Protein AF-A0A7R9ZLS8-F1 (afdb_monomer_lite)

InterPro domains:
  IPR036259 MFS transporter superfamily [SSF103473] (5-84)

Sequence (140 aa):
AVRNIWGVCVGLCLGWFYCTENLYFSMCLPKGQEAELSGFFVYATQILGWLPPLLFTVLVESGIDQTWGVVITSFGFLAAICLLRCSNPWDEVVAEANHEVVKDEGISVSQHSSDDNDKQKTVSAAMEPSDSAVEAEESA

pLDDT: mean 70.61, std 16.3, range [37.41, 89.44]

Foldseek 3Di:
DVVVVVVVVVVVVVVVCVVVVVVLLVQLAAPPCNPVSVVVVVVVVVVLVVPLVVQLVVCVVVVHDNVVSVVVSVVSVVVVVVVVVVDDPPVVSNVVSVPVVPPDPDDDDPPPDDDDDDPPPPPPPPDDDDDDDDDDDDDD

Radius of gyration: 32.43 Å; chains: 1; bounding box: 74×92×53 Å

Secondary structure (DSSP, 8-state):
-HHHHHHHHHHHHHHHHHHHHHHHHHHH--TT-HHHHHHHHHHHHHHHHHHHHHHHHHHHHTT--HHHHHHHHHHHHHHHHHHHHTSPPHHHHHHHHHHGGGS-TT------------SSSSSS--PPPP----------

Organism: NCBI:txid1486917

Structure (mmCIF, N/CA/C/O backbone):
data_AF-A0A7R9ZLS8-F1
#
_entry.id   AF-A0A7R9ZLS8-F1
#
loop_
_atom_site.group_PDB
_atom_site.id
_atom_site.type_symbol
_atom_site.label_atom_id
_atom_site.label_alt_id
_atom_site.label_comp_id
_atom_site.label_asym_id
_atom_site.label_entity_id
_atom_site.label_seq_id
_atom_site.pdbx_PDB_ins_code
_atom_site.Cartn_x
_atom_site.Cartn_y
_atom_site.Cartn_z
_atom_site.occupancy
_atom_site.B_iso_or_equiv
_atom_site.auth_seq_id
_atom_site.auth_comp_id
_atom_site.auth_asym_id
_atom_site.auth_atom_id
_atom_site.pdbx_PDB_model_num
ATOM 1 N N . ALA A 1 1 ? -12.435 -13.443 21.334 1.00 63.06 1 ALA A N 1
ATOM 2 C CA . ALA A 1 1 ? -12.241 -14.193 20.074 1.00 63.06 1 ALA A CA 1
ATOM 3 C C . ALA A 1 1 ? -12.118 -13.258 18.868 1.00 63.06 1 ALA A C 1
ATOM 5 O O . ALA A 1 1 ? -11.055 -13.227 18.265 1.00 63.06 1 ALA A O 1
ATOM 6 N N . VAL A 1 2 ? -13.137 -12.435 18.579 1.00 67.69 2 VAL A N 1
ATOM 7 C CA . VAL A 1 2 ? -13.196 -11.543 17.395 1.00 67.69 2 VAL A CA 1
ATOM 8 C C . VAL A 1 2 ? -11.961 -10.639 17.231 1.00 67.69 2 VAL A C 1
ATOM 10 O O . VAL A 1 2 ? -11.414 -10.552 16.139 1.00 67.69 2 VAL A O 1
ATOM 13 N N . ARG A 1 3 ? -11.443 -10.049 18.319 1.00 69.06 3 ARG A N 1
ATOM 14 C CA . ARG A 1 3 ? -10.258 -9.165 18.274 1.00 69.06 3 ARG A CA 1
ATOM 15 C C . ARG A 1 3 ? -8.959 -9.870 17.854 1.00 69.06 3 ARG A C 1
ATOM 17 O O . ARG A 1 3 ? -8.130 -9.268 17.186 1.00 69.06 3 ARG A O 1
ATOM 24 N N . ASN A 1 4 ? -8.782 -11.138 18.230 1.00 76.94 4 ASN A N 1
ATOM 25 C CA . ASN A 1 4 ? -7.573 -11.899 17.888 1.00 76.94 4 ASN A CA 1
ATOM 26 C C . ASN A 1 4 ? -7.636 -12.404 16.443 1.00 76.94 4 ASN A C 1
ATOM 28 O O . ASN A 1 4 ? -6.637 -12.372 15.739 1.00 76.94 4 ASN A O 1
ATOM 32 N N . ILE A 1 5 ? -8.826 -12.807 15.993 1.00 86.00 5 ILE A N 1
ATOM 33 C CA . ILE A 1 5 ? -9.076 -13.206 14.602 1.00 86.00 5 ILE A CA 1
ATOM 34 C C . ILE A 1 5 ? -8.823 -12.025 13.664 1.00 86.00 5 ILE A C 1
ATOM 36 O O . ILE A 1 5 ? -8.144 -12.185 12.657 1.00 86.00 5 ILE A O 1
ATOM 40 N N . TRP A 1 6 ? -9.274 -10.828 14.047 1.00 79.19 6 TRP A N 1
ATOM 41 C CA . TRP A 1 6 ? -8.990 -9.598 13.312 1.00 79.19 6 TRP A CA 1
ATOM 42 C C . TRP A 1 6 ? -7.486 -9.354 13.138 1.00 79.19 6 TRP A C 1
ATOM 44 O O . TRP A 1 6 ? -7.023 -9.160 12.018 1.00 79.19 6 TRP A O 1
ATOM 54 N N . GLY A 1 7 ? -6.709 -9.425 14.224 1.00 80.62 7 GLY A N 1
ATOM 55 C CA . GLY A 1 7 ? -5.257 -9.236 14.163 1.00 80.62 7 GLY A CA 1
ATOM 56 C C . GLY A 1 7 ? -4.548 -10.269 13.282 1.00 80.62 7 GLY A C 1
ATOM 57 O O . GLY A 1 7 ? -3.667 -9.907 12.508 1.00 80.62 7 GLY A O 1
ATOM 58 N N . VAL A 1 8 ? -4.964 -11.539 13.346 1.00 86.06 8 VAL A N 1
ATOM 59 C CA . VAL A 1 8 ? -4.409 -12.609 12.498 1.00 86.06 8 VAL A CA 1
ATOM 60 C C . VAL A 1 8 ? -4.756 -12.391 11.024 1.00 86.06 8 VAL A C 1
ATOM 62 O O . VAL A 1 8 ? -3.876 -12.512 10.176 1.00 86.06 8 VAL A O 1
ATOM 65 N N . CYS A 1 9 ? -6.002 -12.022 10.711 1.00 84.12 9 CYS A N 1
ATOM 66 C CA . CYS A 1 9 ? -6.410 -11.697 9.344 1.00 84.12 9 CYS A CA 1
ATOM 67 C C . CYS A 1 9 ? -5.618 -10.510 8.790 1.00 84.12 9 CYS A C 1
ATOM 69 O O . CYS A 1 9 ? -5.092 -10.599 7.687 1.00 84.12 9 CYS A O 1
ATOM 71 N N . VAL A 1 10 ? -5.476 -9.429 9.561 1.00 81.25 10 VAL A N 1
ATOM 72 C CA . VAL A 1 10 ? -4.699 -8.255 9.140 1.00 81.25 10 VAL A CA 1
ATOM 73 C C . VAL A 1 10 ? -3.228 -8.616 8.928 1.00 81.25 10 VAL A C 1
ATOM 75 O O . VAL A 1 10 ? -2.656 -8.229 7.913 1.00 81.25 10 VAL A O 1
ATOM 78 N N . GLY A 1 11 ? -2.627 -9.405 9.823 1.00 82.56 11 GLY A N 1
ATOM 79 C CA . GLY A 1 11 ? -1.239 -9.854 9.684 1.00 82.56 11 GLY A CA 1
ATOM 80 C C . GLY A 1 11 ? -1.001 -10.718 8.441 1.00 82.56 11 GLY A C 1
ATOM 81 O O . GLY A 1 11 ? -0.040 -10.485 7.710 1.00 82.56 11 GLY A O 1
ATOM 82 N N . LEU A 1 12 ? -1.894 -11.673 8.159 1.00 87.00 12 LEU A N 1
ATOM 83 C CA . LEU A 1 12 ? -1.816 -12.507 6.953 1.00 87.00 12 LEU A CA 1
ATOM 84 C C . LEU A 1 12 ? -2.022 -11.692 5.673 1.00 87.00 12 LEU A C 1
ATOM 86 O O . LEU A 1 12 ? -1.265 -11.862 4.719 1.00 87.00 12 LEU A O 1
ATOM 90 N N . CYS A 1 13 ? -3.006 -10.788 5.662 1.00 80.38 13 CYS A N 1
ATOM 91 C CA . CYS A 1 13 ? -3.254 -9.910 4.522 1.00 80.38 13 CYS A CA 1
ATOM 92 C C . CYS A 1 13 ? -2.051 -9.003 4.241 1.00 80.38 13 CYS A C 1
ATOM 94 O O . CYS A 1 13 ? -1.643 -8.896 3.090 1.00 80.38 13 CYS A O 1
ATOM 96 N N . LEU A 1 14 ? -1.451 -8.399 5.273 1.00 80.75 14 LEU A N 1
ATOM 97 C CA . LEU A 1 14 ? -0.271 -7.542 5.123 1.00 80.75 14 LEU A CA 1
ATOM 98 C C . LEU A 1 14 ? 0.952 -8.320 4.630 1.00 80.75 14 LEU A C 1
ATOM 100 O O . LEU A 1 14 ? 1.645 -7.849 3.732 1.00 80.75 14 LEU A O 1
ATOM 104 N N . GLY A 1 15 ? 1.200 -9.515 5.172 1.00 84.62 15 GLY A N 1
ATOM 105 C CA . GLY A 1 15 ? 2.319 -10.353 4.736 1.00 84.62 15 GLY A CA 1
ATOM 106 C C . GLY A 1 15 ? 2.197 -10.772 3.270 1.00 84.62 15 GLY A C 1
ATOM 107 O O . GLY A 1 15 ? 3.146 -10.627 2.501 1.00 84.62 15 GLY A O 1
ATOM 108 N N . TRP A 1 16 ? 1.012 -11.238 2.861 1.00 83.69 16 TRP A N 1
ATOM 109 C CA . TRP A 1 16 ? 0.758 -11.621 1.470 1.00 83.69 16 TRP A CA 1
ATOM 110 C C . TRP A 1 16 ? 0.852 -10.429 0.515 1.00 83.69 16 TRP A C 1
ATOM 112 O O . TRP A 1 16 ? 1.455 -10.532 -0.556 1.00 83.69 16 TRP A O 1
ATOM 122 N N . PHE A 1 17 ? 0.268 -9.297 0.911 1.00 82.56 17 PHE A N 1
ATOM 123 C CA . PHE A 1 17 ? 0.276 -8.074 0.119 1.00 82.56 17 PHE A CA 1
ATOM 124 C C . PHE A 1 17 ? 1.709 -7.606 -0.149 1.00 82.56 17 PHE A C 1
ATOM 126 O O . PHE A 1 17 ? 2.071 -7.429 -1.307 1.00 82.56 17 PHE A O 1
ATOM 133 N N . TYR A 1 18 ? 2.551 -7.535 0.886 1.00 81.25 18 TYR A N 1
ATOM 134 C CA . TYR A 1 18 ? 3.924 -7.043 0.760 1.00 81.25 18 TYR A CA 1
ATOM 135 C C . TYR A 1 18 ? 4.801 -7.921 -0.149 1.00 81.25 18 TYR A C 1
ATOM 137 O O . TYR A 1 18 ? 5.593 -7.417 -0.945 1.00 81.25 18 TYR A O 1
ATOM 145 N N . CYS A 1 19 ? 4.657 -9.249 -0.081 1.00 86.31 19 CYS A N 1
ATOM 146 C CA . CYS A 1 19 ? 5.367 -10.146 -0.999 1.00 86.31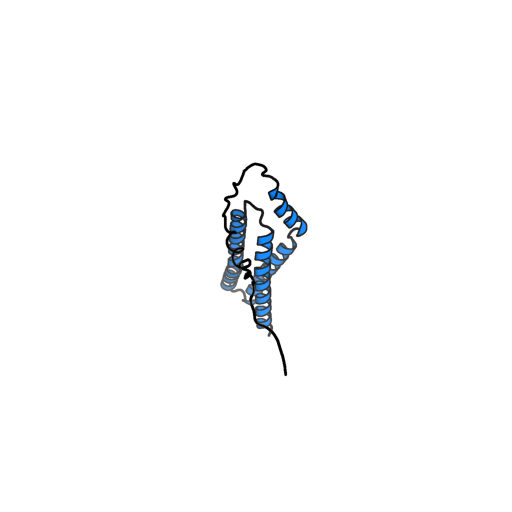 19 CYS A CA 1
ATOM 147 C C . CYS A 1 19 ? 4.862 -10.016 -2.443 1.00 86.31 19 CYS A C 1
ATOM 149 O O . CYS A 1 19 ? 5.667 -9.987 -3.373 1.00 86.31 19 CYS A O 1
ATOM 151 N N . THR A 1 20 ? 3.542 -9.929 -2.630 1.00 84.88 20 THR A N 1
ATOM 152 C CA . THR A 1 20 ? 2.925 -9.818 -3.962 1.00 84.88 20 THR A CA 1
ATOM 153 C C . THR A 1 20 ? 3.295 -8.502 -4.637 1.00 84.88 20 THR A C 1
ATOM 155 O O . THR A 1 20 ? 3.585 -8.481 -5.826 1.00 84.88 20 THR A O 1
ATOM 158 N N . GLU A 1 21 ? 3.325 -7.416 -3.875 1.00 83.56 21 GLU A N 1
ATOM 159 C CA . GLU A 1 21 ? 3.656 -6.073 -4.337 1.00 83.56 21 GLU A CA 1
ATOM 160 C C . GLU A 1 21 ? 5.098 -5.980 -4.856 1.00 83.56 21 GLU A C 1
ATOM 162 O O . GLU A 1 21 ? 5.321 -5.534 -5.980 1.00 83.56 21 GLU A O 1
ATOM 167 N N . ASN A 1 22 ? 6.071 -6.496 -4.100 1.00 85.44 22 ASN A N 1
ATOM 168 C CA . ASN A 1 22 ? 7.468 -6.541 -4.546 1.00 85.44 22 ASN A CA 1
ATOM 169 C C . ASN A 1 22 ? 7.656 -7.431 -5.787 1.00 85.44 22 ASN A C 1
ATOM 171 O O . ASN A 1 22 ? 8.439 -7.101 -6.681 1.00 85.44 22 ASN A O 1
ATOM 175 N N . LEU A 1 23 ? 6.924 -8.548 -5.866 1.00 85.19 23 LEU A N 1
ATOM 176 C CA . LEU A 1 23 ? 6.957 -9.431 -7.031 1.00 85.19 23 LEU A CA 1
ATOM 177 C C . LEU A 1 23 ? 6.359 -8.747 -8.266 1.00 85.19 23 LEU A C 1
ATOM 179 O O . LEU A 1 23 ? 6.952 -8.796 -9.341 1.00 85.19 23 LEU A O 1
ATOM 183 N N . TYR A 1 24 ? 5.212 -8.088 -8.103 1.00 82.44 24 TYR A N 1
ATOM 184 C CA . TYR A 1 24 ? 4.545 -7.342 -9.164 1.00 82.44 24 TYR A CA 1
ATOM 185 C C . TYR A 1 24 ? 5.445 -6.225 -9.693 1.00 82.44 24 TYR A C 1
ATOM 187 O O . TYR A 1 24 ? 5.664 -6.122 -10.899 1.00 82.44 24 TYR A O 1
ATOM 195 N N . PHE A 1 25 ? 6.039 -5.449 -8.787 1.00 82.81 25 PHE A N 1
ATOM 196 C CA . PHE A 1 25 ? 6.955 -4.371 -9.133 1.00 82.81 25 PHE A CA 1
ATOM 197 C C . PHE A 1 25 ? 8.175 -4.868 -9.926 1.00 82.81 25 PHE A C 1
ATOM 199 O O . PHE A 1 25 ? 8.505 -4.295 -10.961 1.00 82.81 25 PHE A O 1
ATOM 206 N N . SER A 1 26 ? 8.782 -5.984 -9.508 1.00 82.69 26 SER A N 1
ATOM 207 C CA . SER A 1 26 ? 9.950 -6.573 -10.189 1.00 82.69 26 SER A CA 1
ATOM 208 C C . SER A 1 26 ? 9.675 -6.969 -11.644 1.00 82.69 26 SER A C 1
ATOM 210 O O . SER A 1 26 ? 10.589 -6.983 -12.462 1.00 82.69 26 SER A O 1
ATOM 212 N N . MET A 1 27 ? 8.426 -7.302 -11.969 1.00 79.25 27 MET A N 1
ATOM 213 C CA . MET A 1 27 ? 8.023 -7.771 -13.298 1.00 79.25 27 MET A CA 1
ATOM 214 C C . MET A 1 27 ? 7.494 -6.643 -14.193 1.00 79.25 27 MET A C 1
ATOM 216 O O . MET A 1 27 ? 7.443 -6.810 -15.407 1.00 79.25 27 MET A O 1
ATOM 220 N N . CYS A 1 28 ? 7.098 -5.507 -13.608 1.00 77.62 28 CYS A N 1
ATOM 221 C CA . CYS A 1 28 ? 6.591 -4.340 -14.340 1.00 77.62 28 CYS A CA 1
ATOM 222 C C . CYS A 1 28 ? 7.689 -3.350 -14.747 1.00 77.62 28 CYS A C 1
ATOM 224 O O . CYS A 1 28 ? 7.379 -2.336 -15.362 1.00 77.62 28 CYS A O 1
ATOM 226 N N . LEU A 1 29 ? 8.940 -3.584 -14.350 1.00 78.88 29 LEU A N 1
ATOM 227 C CA . LEU A 1 29 ? 10.046 -2.654 -14.558 1.00 78.88 29 LEU A CA 1
ATOM 228 C C . LEU A 1 29 ? 10.571 -2.715 -16.006 1.00 78.88 29 LEU A C 1
ATOM 230 O O . LEU A 1 29 ? 11.162 -3.731 -16.382 1.00 78.88 29 LEU A O 1
ATOM 234 N N . PRO A 1 30 ? 10.414 -1.644 -16.811 1.00 78.25 30 PRO A N 1
ATOM 235 C CA . PRO A 1 30 ? 11.062 -1.546 -18.111 1.00 78.25 30 PRO A CA 1
ATOM 236 C C . PRO A 1 30 ? 12.556 -1.239 -17.948 1.00 78.25 30 PRO A C 1
ATOM 238 O O . PRO A 1 30 ? 12.977 -0.483 -17.063 1.00 78.25 30 PRO A O 1
ATOM 241 N N . LYS A 1 31 ? 13.378 -1.814 -18.829 1.00 72.88 31 LYS A N 1
ATOM 242 C CA . LYS A 1 31 ? 14.834 -1.635 -18.787 1.00 72.88 31 LYS A CA 1
ATOM 243 C C . LYS A 1 31 ? 15.211 -0.227 -19.239 1.00 72.88 31 LYS A C 1
ATOM 245 O O . LYS A 1 31 ? 14.885 0.175 -20.346 1.00 72.88 31 LYS A O 1
ATOM 250 N N . GLY A 1 32 ? 15.947 0.495 -18.395 1.00 77.94 32 GLY A N 1
ATOM 251 C CA . GLY A 1 32 ? 16.446 1.846 -18.689 1.00 77.94 32 GLY A CA 1
ATOM 252 C C . GLY A 1 32 ? 15.841 2.957 -17.827 1.00 77.94 32 GLY A C 1
ATOM 253 O O . GLY A 1 32 ? 16.486 3.987 -17.653 1.00 77.94 32 GLY A O 1
ATOM 254 N N . GLN A 1 33 ? 14.679 2.733 -17.200 1.00 79.19 33 GLN A N 1
ATOM 255 C CA . GLN A 1 33 ? 14.047 3.687 -16.264 1.00 79.19 33 GLN A CA 1
ATOM 256 C C . GLN A 1 33 ? 13.751 3.082 -14.883 1.00 79.19 33 GLN A C 1
ATOM 258 O O . GLN A 1 33 ? 12.915 3.573 -14.122 1.00 79.19 33 GLN A O 1
ATOM 263 N N . GLU A 1 34 ? 14.476 2.023 -14.522 1.00 82.12 34 GLU A N 1
ATOM 264 C CA . GLU A 1 34 ? 14.224 1.252 -13.303 1.00 82.12 34 GLU A CA 1
ATOM 265 C C . GLU A 1 34 ? 14.334 2.099 -12.023 1.00 82.12 34 GLU A C 1
ATOM 267 O O . GLU A 1 34 ? 13.560 1.937 -11.074 1.00 82.12 34 GLU A O 1
ATOM 272 N N . ALA A 1 35 ? 15.272 3.049 -12.006 1.00 85.31 35 ALA A N 1
ATOM 273 C CA . ALA A 1 35 ? 15.509 3.935 -10.869 1.00 85.31 35 ALA A CA 1
ATOM 274 C C . ALA A 1 35 ? 14.379 4.963 -10.662 1.00 85.31 35 ALA A C 1
ATOM 276 O O . ALA A 1 35 ? 14.013 5.253 -9.524 1.00 85.31 35 ALA A O 1
ATOM 277 N N . GLU A 1 36 ? 13.803 5.499 -11.741 1.00 85.50 36 GLU A N 1
ATOM 278 C CA . GLU A 1 36 ? 12.744 6.514 -11.651 1.00 85.50 36 GLU A CA 1
ATOM 279 C C . GLU A 1 36 ? 11.425 5.887 -11.193 1.00 85.50 36 GLU A C 1
ATOM 281 O O . GLU A 1 36 ? 10.764 6.404 -10.286 1.00 85.50 36 GLU A O 1
ATOM 286 N N . LEU A 1 37 ? 11.079 4.726 -11.758 1.00 84.50 37 LEU A N 1
ATOM 287 C CA . LEU A 1 37 ? 9.837 4.032 -11.432 1.00 84.50 37 LEU A CA 1
ATOM 288 C C . LEU A 1 37 ? 9.875 3.418 -10.024 1.00 84.50 37 LEU A C 1
ATOM 290 O O . LEU A 1 37 ? 8.885 3.502 -9.296 1.00 84.50 37 LEU A O 1
ATOM 294 N N . SER A 1 38 ? 11.023 2.874 -9.597 1.00 86.94 38 SER A N 1
ATOM 295 C CA . SER A 1 38 ? 11.205 2.379 -8.219 1.00 86.94 38 SER A CA 1
ATOM 296 C C . SER A 1 38 ? 11.149 3.491 -7.186 1.00 86.94 38 SER A C 1
ATOM 298 O O . SER A 1 38 ? 10.460 3.349 -6.174 1.00 86.94 38 SER A O 1
ATOM 300 N N . GLY A 1 39 ? 11.804 4.623 -7.450 1.00 87.50 39 GLY A N 1
ATOM 301 C CA . GLY A 1 39 ? 11.750 5.787 -6.572 1.00 87.50 39 GLY A CA 1
ATOM 302 C C . GLY A 1 39 ? 10.326 6.321 -6.413 1.00 87.50 39 GLY A C 1
ATOM 303 O O . GLY A 1 39 ? 9.877 6.560 -5.289 1.00 87.50 39 GLY A O 1
ATOM 304 N N . PHE A 1 40 ? 9.587 6.448 -7.519 1.00 87.75 40 PHE A N 1
ATOM 305 C CA . PHE A 1 40 ? 8.193 6.894 -7.495 1.00 87.75 40 PHE A CA 1
ATOM 306 C C . PHE A 1 40 ? 7.279 5.917 -6.744 1.00 87.75 40 PHE A C 1
ATOM 308 O O . PHE A 1 40 ? 6.463 6.333 -5.917 1.00 87.75 40 PHE A O 1
ATOM 315 N N . PHE A 1 41 ? 7.454 4.618 -6.983 1.00 85.56 41 PHE A N 1
ATOM 316 C CA . PHE A 1 41 ? 6.697 3.566 -6.318 1.00 85.56 41 PHE A CA 1
ATOM 317 C C . PHE A 1 41 ? 6.912 3.570 -4.794 1.00 85.56 41 PHE A C 1
ATOM 319 O O . PHE A 1 41 ? 5.949 3.584 -4.021 1.00 85.56 41 PHE A O 1
ATOM 326 N N . VAL A 1 42 ? 8.168 3.647 -4.344 1.00 88.62 42 VAL A N 1
ATOM 327 C CA . VAL A 1 42 ? 8.501 3.733 -2.913 1.00 88.62 42 VAL A CA 1
ATOM 328 C C . VAL A 1 42 ? 7.946 5.021 -2.302 1.00 88.62 42 VAL A C 1
ATOM 330 O O . VAL A 1 42 ? 7.382 4.987 -1.208 1.00 88.62 42 VAL A O 1
ATOM 333 N N . TYR A 1 43 ? 8.041 6.151 -3.005 1.00 89.25 43 TYR A N 1
ATOM 334 C CA . TYR A 1 43 ? 7.490 7.426 -2.542 1.00 89.25 43 TYR A CA 1
ATOM 335 C C . TYR A 1 43 ? 5.972 7.357 -2.312 1.00 89.25 43 TYR A C 1
ATOM 337 O O . TYR A 1 43 ? 5.492 7.740 -1.241 1.00 89.25 43 TYR A O 1
ATOM 345 N N . ALA A 1 44 ? 5.223 6.814 -3.275 1.00 86.56 44 ALA A N 1
ATOM 346 C CA . ALA A 1 44 ? 3.778 6.633 -3.158 1.00 86.56 44 ALA A CA 1
ATOM 347 C C . ALA A 1 44 ? 3.413 5.684 -2.003 1.00 86.56 44 ALA A C 1
ATOM 349 O O . ALA A 1 44 ? 2.525 5.992 -1.204 1.00 86.56 44 ALA A O 1
ATOM 350 N N . THR A 1 45 ? 4.144 4.574 -1.872 1.00 84.50 45 THR A N 1
ATOM 351 C CA . THR A 1 45 ? 3.938 3.582 -0.805 1.00 84.50 45 THR A CA 1
ATOM 352 C C . THR A 1 45 ? 4.151 4.196 0.571 1.00 84.50 45 THR A C 1
ATOM 354 O O . THR A 1 45 ? 3.327 4.006 1.466 1.00 84.50 45 THR A O 1
ATOM 357 N N . GLN A 1 46 ? 5.193 5.015 0.740 1.00 88.75 46 GLN A N 1
ATOM 358 C CA . GLN A 1 46 ? 5.408 5.700 2.010 1.00 88.75 46 GLN A CA 1
ATOM 359 C C . GLN A 1 46 ? 4.293 6.688 2.313 1.00 88.75 46 GLN A C 1
ATOM 361 O O . GLN A 1 46 ? 3.818 6.683 3.445 1.00 88.75 46 GLN A O 1
ATOM 366 N N . ILE A 1 47 ? 3.813 7.458 1.330 1.00 87.06 47 ILE A N 1
ATOM 367 C CA . ILE A 1 47 ? 2.676 8.371 1.533 1.00 87.06 47 ILE A CA 1
ATOM 368 C C . ILE A 1 47 ? 1.432 7.641 2.028 1.00 87.06 47 ILE A C 1
ATOM 370 O O . ILE A 1 47 ? 0.802 8.054 3.005 1.00 87.06 47 ILE A O 1
ATOM 374 N N . LEU A 1 48 ? 1.109 6.525 1.389 1.00 83.44 48 LEU A N 1
ATOM 375 C CA . LEU A 1 48 ? -0.030 5.702 1.772 1.00 83.44 48 LEU A CA 1
ATOM 376 C C . LEU A 1 48 ? 0.207 4.941 3.084 1.00 83.44 48 LEU A C 1
ATOM 378 O O . LEU A 1 48 ? -0.759 4.612 3.764 1.00 83.44 48 LEU A O 1
ATOM 382 N N . GLY A 1 49 ? 1.458 4.708 3.483 1.00 84.06 49 GLY A N 1
ATOM 383 C CA . GLY A 1 49 ? 1.814 4.040 4.734 1.00 84.06 49 GLY A CA 1
ATOM 384 C C . GLY A 1 49 ? 1.531 4.872 5.989 1.00 84.06 49 GLY A C 1
ATOM 385 O O . GLY A 1 49 ? 1.090 4.320 6.999 1.00 84.06 49 GLY A O 1
ATOM 386 N N . TRP A 1 50 ? 1.732 6.197 5.948 1.00 86.19 50 TRP A N 1
ATOM 387 C CA . TRP A 1 50 ? 1.449 7.076 7.101 1.00 86.19 50 TRP A CA 1
ATOM 388 C C . TRP A 1 50 ? 0.036 7.665 7.110 1.00 86.19 50 TRP A C 1
ATOM 390 O O . TRP A 1 50 ? -0.412 8.161 8.145 1.00 86.19 50 TRP A O 1
ATOM 400 N N . LEU A 1 51 ? -0.701 7.571 6.004 1.00 83.31 51 LEU A N 1
ATOM 401 C CA . LEU A 1 51 ? -2.053 8.117 5.911 1.00 83.31 51 LEU A 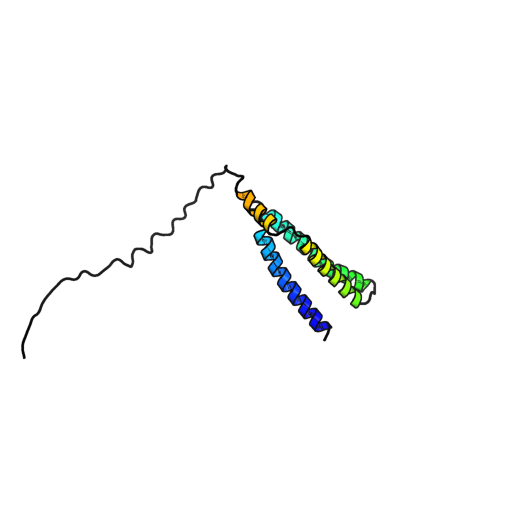CA 1
ATOM 402 C C . LEU A 1 51 ? -3.052 7.421 6.866 1.00 83.31 51 LEU A C 1
ATOM 404 O O . LEU A 1 51 ? -3.742 8.134 7.598 1.00 83.31 51 LEU A O 1
ATOM 408 N N . PRO A 1 52 ? -3.115 6.076 6.970 1.00 83.25 52 PRO A N 1
ATOM 409 C CA . PRO A 1 52 ? -3.993 5.390 7.918 1.00 83.25 52 PRO A CA 1
ATOM 410 C C . PRO A 1 52 ? -3.739 5.732 9.397 1.00 83.25 52 PRO A C 1
AT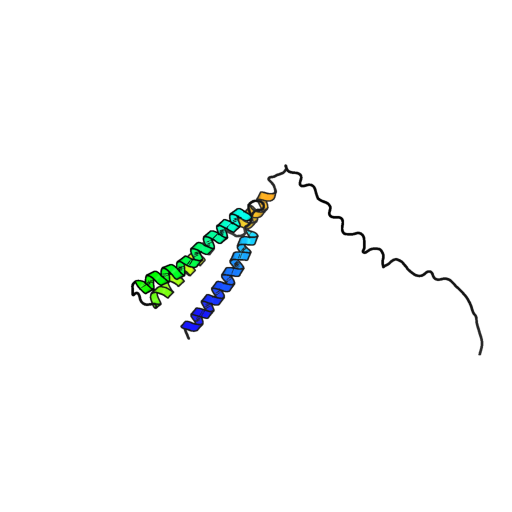OM 412 O O . PRO A 1 52 ? -4.708 6.069 10.081 1.00 83.25 52 PRO A O 1
ATOM 415 N N . PRO A 1 53 ? -2.496 5.691 9.930 1.00 83.44 53 PRO A N 1
ATOM 416 C CA . PRO A 1 53 ? -2.262 6.038 11.331 1.00 83.44 53 PRO A CA 1
ATOM 417 C C . PRO A 1 53 ? -2.541 7.516 11.626 1.00 83.44 53 PRO A C 1
ATOM 419 O O . PRO A 1 53 ? -3.018 7.838 12.717 1.00 83.44 53 PRO A O 1
ATOM 422 N N . LEU A 1 54 ? -2.314 8.417 10.665 1.00 86.94 54 LEU A N 1
ATOM 423 C CA . LEU A 1 54 ? -2.639 9.831 10.843 1.00 86.94 54 LEU A CA 1
ATOM 424 C C . LEU A 1 54 ? -4.156 10.049 10.869 1.00 86.94 54 LEU A C 1
ATOM 426 O O . LEU A 1 54 ? -4.666 10.709 11.773 1.00 86.94 54 LEU A O 1
ATOM 430 N N . LEU A 1 55 ? -4.889 9.418 9.949 1.00 84.44 55 LEU A N 1
ATOM 431 C CA . LEU A 1 55 ? -6.349 9.479 9.919 1.00 84.44 55 LEU A CA 1
ATOM 432 C C . LEU A 1 55 ? -6.969 8.885 11.194 1.00 84.44 55 LEU A C 1
ATOM 434 O O . LEU A 1 55 ? -7.906 9.455 11.750 1.00 84.44 55 LEU A O 1
ATOM 438 N N . PHE A 1 56 ? -6.410 7.780 11.694 1.00 84.06 56 PHE A N 1
ATOM 439 C CA . PHE A 1 56 ? -6.800 7.187 12.973 1.00 84.06 56 PHE A CA 1
ATOM 440 C C . PHE A 1 56 ? -6.578 8.153 14.144 1.00 84.06 56 PHE A C 1
ATOM 442 O O . PHE A 1 56 ? -7.459 8.301 14.989 1.00 84.06 56 PHE A O 1
ATOM 449 N N . THR A 1 57 ? -5.433 8.839 14.171 1.00 87.81 57 THR A N 1
ATOM 450 C CA . THR A 1 57 ? -5.092 9.800 15.232 1.00 87.81 57 THR A CA 1
ATOM 451 C C . THR A 1 57 ? -6.079 10.967 15.263 1.00 87.81 57 THR A C 1
ATOM 453 O O . THR A 1 57 ? -6.625 11.272 16.321 1.00 87.81 57 THR A O 1
ATOM 456 N N . VAL A 1 58 ? -6.393 11.553 14.102 1.00 88.69 58 VAL A N 1
ATOM 457 C CA . VAL A 1 58 ? -7.376 12.646 13.984 1.00 88.69 58 VAL A CA 1
ATOM 458 C C . VAL A 1 58 ? -8.769 12.207 14.450 1.00 88.69 58 VAL A C 1
ATOM 460 O O . VAL A 1 58 ? -9.454 12.952 15.150 1.00 88.69 58 VAL A O 1
ATOM 463 N N . LEU A 1 59 ? -9.190 10.984 14.106 1.00 85.19 59 LEU A N 1
ATOM 464 C CA . LEU A 1 59 ? -10.484 10.447 14.541 1.00 85.19 59 LEU A CA 1
ATOM 465 C C . LEU A 1 59 ? -10.560 10.280 16.063 1.00 85.19 59 LEU A C 1
ATOM 467 O O . LEU A 1 59 ? -11.559 10.664 16.671 1.00 85.19 59 LEU A O 1
ATOM 471 N N . VAL A 1 60 ? -9.513 9.735 16.681 1.00 86.31 60 VAL A N 1
ATOM 472 C CA . VAL A 1 60 ? -9.466 9.539 18.137 1.00 86.31 60 VAL A CA 1
ATOM 473 C C . VAL A 1 60 ? -9.474 10.880 18.872 1.00 86.31 60 VAL A C 1
ATOM 475 O O . VAL A 1 60 ? -10.181 11.026 19.868 1.00 86.31 60 VAL A O 1
ATOM 478 N N . GLU A 1 61 ? -8.748 11.876 18.367 1.00 89.44 61 GLU A N 1
ATOM 479 C CA . GLU A 1 61 ? -8.706 13.213 18.967 1.00 89.44 61 GLU A CA 1
ATOM 480 C C . GLU A 1 61 ? -10.049 13.953 18.853 1.00 89.44 61 GLU A C 1
ATOM 482 O O . GLU A 1 61 ? -10.430 14.694 19.758 1.00 89.44 61 GLU A O 1
ATOM 487 N N . SER A 1 62 ? -10.831 13.681 17.803 1.00 88.19 62 SER A N 1
ATOM 488 C CA . SER A 1 62 ? -12.191 14.219 17.645 1.00 88.19 62 SER A CA 1
ATOM 489 C C . SER A 1 62 ? -13.235 13.623 18.609 1.00 88.19 62 SER A C 1
ATOM 491 O O . SER A 1 62 ? -14.403 14.009 18.566 1.00 88.19 62 SER A O 1
ATOM 493 N N . GLY A 1 63 ? -12.833 12.698 19.489 1.00 85.56 63 GLY A N 1
ATOM 494 C CA . GLY A 1 63 ? -13.709 12.073 20.483 1.00 85.56 63 GLY A CA 1
ATOM 495 C C . GLY A 1 63 ? -14.631 10.992 19.914 1.00 85.56 63 GLY A C 1
ATOM 496 O O . GLY A 1 63 ? -15.605 10.616 20.564 1.00 85.56 63 GLY A O 1
ATOM 497 N N . ILE A 1 64 ? -14.347 10.497 18.705 1.00 83.31 64 ILE A N 1
ATOM 498 C CA . ILE A 1 64 ? -15.092 9.403 18.079 1.00 83.31 64 ILE A CA 1
ATOM 499 C C . ILE A 1 64 ? -14.666 8.065 18.700 1.00 83.31 64 ILE A C 1
ATOM 501 O O . ILE A 1 64 ? -13.483 7.812 18.929 1.00 83.31 64 ILE A O 1
ATOM 505 N N . ASP A 1 65 ? -15.638 7.179 18.932 1.00 84.69 65 ASP A N 1
ATOM 506 C CA . ASP A 1 65 ? -15.396 5.827 19.437 1.00 84.69 65 ASP A CA 1
ATOM 507 C C . ASP A 1 65 ? -14.362 5.066 18.590 1.00 84.69 65 ASP A C 1
ATOM 509 O O . ASP A 1 65 ? -14.456 4.983 17.362 1.00 84.69 65 ASP A O 1
ATOM 513 N N . GLN A 1 66 ? -13.409 4.417 19.264 1.00 78.94 66 GLN A N 1
ATOM 514 C CA . GLN A 1 66 ? -12.291 3.687 18.650 1.00 78.94 66 GLN A CA 1
ATOM 515 C C . GLN A 1 66 ? -12.740 2.631 17.621 1.00 78.94 66 GLN A C 1
ATOM 517 O O . GLN A 1 66 ? -12.012 2.332 16.670 1.00 78.94 66 GLN A O 1
ATOM 522 N N . THR A 1 67 ? -13.949 2.084 17.772 1.00 81.00 67 THR A N 1
ATOM 523 C CA . THR A 1 67 ? -14.554 1.140 16.824 1.00 81.00 67 THR A CA 1
ATOM 524 C C . THR A 1 67 ? -14.667 1.736 15.419 1.00 81.00 67 THR A C 1
ATOM 526 O O . THR A 1 67 ? -14.360 1.052 14.444 1.00 81.00 67 THR A O 1
ATOM 529 N N . TRP A 1 68 ? -15.017 3.018 15.301 1.00 79.81 68 TRP A N 1
ATOM 530 C CA . TRP A 1 68 ? -15.089 3.717 14.015 1.00 79.81 68 TRP A CA 1
ATOM 531 C C . TRP A 1 68 ? -13.707 3.983 13.412 1.00 79.81 68 TRP A C 1
ATOM 533 O O 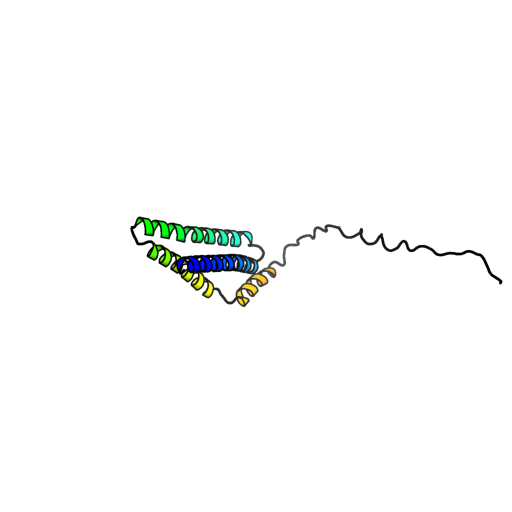. TRP A 1 68 ? -13.550 3.901 12.194 1.00 79.81 68 TRP A O 1
ATOM 543 N N . GLY A 1 69 ? -12.685 4.197 14.246 1.00 77.75 69 GLY A N 1
ATOM 544 C CA . GLY A 1 69 ? -11.295 4.304 13.787 1.00 77.75 69 GLY A CA 1
ATOM 545 C C . GLY A 1 69 ? -10.794 3.022 13.108 1.00 77.75 69 GLY A C 1
ATOM 546 O O . GLY A 1 69 ? -10.086 3.075 12.099 1.00 77.75 69 GLY A O 1
ATOM 547 N N . VAL A 1 70 ? -11.221 1.853 13.593 1.00 78.06 70 VAL A N 1
ATOM 548 C CA . VAL A 1 70 ? -10.900 0.565 12.952 1.00 78.06 70 VAL A CA 1
ATOM 549 C C . VAL A 1 70 ? -11.660 0.401 11.632 1.00 78.06 70 VAL A C 1
ATOM 551 O O . VAL A 1 70 ? -11.086 -0.071 10.649 1.00 78.06 70 VAL A O 1
ATOM 554 N N . VAL A 1 71 ? -12.924 0.830 11.570 1.00 82.31 71 VAL A N 1
ATOM 555 C CA . VAL A 1 71 ? -13.738 0.769 10.342 1.00 82.31 71 VAL A CA 1
ATOM 556 C C . VAL A 1 71 ? -13.142 1.643 9.236 1.00 82.31 71 VAL A C 1
ATOM 558 O O . VAL A 1 71 ? -13.015 1.175 8.106 1.00 82.31 71 VAL A O 1
ATOM 561 N N . ILE A 1 72 ? -12.701 2.866 9.550 1.00 81.88 72 ILE A N 1
ATOM 562 C CA . ILE A 1 72 ? -12.106 3.769 8.552 1.00 81.88 72 ILE A CA 1
ATOM 563 C C . ILE A 1 72 ? -10.783 3.217 8.007 1.00 81.88 72 ILE A C 1
ATOM 565 O O . ILE A 1 72 ? -10.541 3.240 6.801 1.00 81.88 72 ILE A O 1
ATOM 569 N N . THR A 1 73 ? -9.967 2.627 8.884 1.00 78.75 73 THR A N 1
ATOM 570 C CA . THR A 1 73 ? -8.709 1.977 8.495 1.00 78.75 73 THR A CA 1
ATOM 571 C C . THR A 1 73 ? -8.979 0.768 7.593 1.00 78.75 73 THR A C 1
ATOM 573 O O . THR A 1 73 ? -8.293 0.563 6.595 1.00 78.75 73 THR A O 1
ATOM 576 N N . SER A 1 74 ? -10.040 0.009 7.885 1.00 79.44 74 SER A N 1
ATOM 577 C CA . SER A 1 74 ? -10.496 -1.114 7.053 1.00 79.44 74 SER A CA 1
ATOM 578 C C . SER A 1 74 ? -10.980 -0.661 5.675 1.00 79.44 74 SER A C 1
ATOM 580 O O . SER A 1 74 ? -10.752 -1.348 4.681 1.00 79.44 74 SER A O 1
ATOM 582 N N . PHE A 1 75 ? -11.609 0.513 5.592 1.00 82.38 75 PHE A N 1
ATOM 583 C CA . PHE A 1 75 ? -12.026 1.107 4.324 1.00 82.38 75 PHE A CA 1
ATOM 584 C C . PHE A 1 75 ? -10.823 1.485 3.447 1.00 82.38 75 PHE A C 1
ATOM 586 O O . PHE A 1 75 ? -10.868 1.286 2.236 1.00 82.38 75 PHE A O 1
ATOM 593 N N . GLY A 1 76 ? -9.719 1.938 4.055 1.00 80.44 76 GLY A N 1
ATOM 594 C CA . GLY A 1 76 ? -8.443 2.146 3.360 1.00 80.44 76 GLY A CA 1
ATOM 595 C C . GLY A 1 76 ? -7.902 0.863 2.718 1.00 80.44 76 GLY A C 1
ATOM 596 O O . GLY A 1 76 ? -7.506 0.872 1.555 1.00 80.44 76 GLY A O 1
ATOM 597 N N . PHE A 1 77 ? -7.982 -0.269 3.425 1.00 76.44 77 PHE A N 1
ATOM 598 C CA . PHE A 1 77 ? -7.615 -1.575 2.864 1.00 76.44 77 PHE A CA 1
ATOM 599 C C . PHE A 1 77 ? -8.550 -2.024 1.732 1.00 76.44 77 PHE A C 1
ATOM 601 O O . PHE A 1 77 ? -8.083 -2.538 0.718 1.00 76.44 77 PHE A O 1
ATOM 608 N N . LEU A 1 78 ? -9.864 -1.811 1.862 1.00 80.81 78 LEU A N 1
ATOM 609 C CA . LEU A 1 78 ? -10.821 -2.124 0.793 1.00 80.81 78 LEU A CA 1
ATOM 610 C C . LEU A 1 78 ? -10.584 -1.271 -0.457 1.00 80.81 78 LEU A C 1
ATOM 612 O O . LEU A 1 78 ? -10.661 -1.792 -1.568 1.00 80.81 78 LEU A O 1
ATOM 616 N N . ALA A 1 79 ? -10.256 0.010 -0.286 1.00 81.06 79 ALA A N 1
ATOM 617 C CA . ALA A 1 79 ? -9.884 0.888 -1.389 1.00 81.06 79 ALA A CA 1
ATOM 618 C C . ALA A 1 79 ? -8.616 0.388 -2.100 1.00 81.06 79 ALA A C 1
ATOM 620 O O . ALA A 1 79 ? -8.605 0.325 -3.327 1.00 81.06 79 ALA A O 1
ATOM 621 N N . ALA A 1 80 ? -7.598 -0.056 -1.354 1.00 77.00 80 ALA A N 1
ATOM 622 C CA . ALA A 1 80 ? -6.391 -0.655 -1.928 1.00 77.00 80 ALA A CA 1
ATOM 623 C C . ALA A 1 80 ? -6.699 -1.926 -2.742 1.00 77.00 80 ALA A C 1
ATOM 625 O O . ALA A 1 80 ? -6.229 -2.068 -3.868 1.00 77.00 80 ALA A O 1
ATOM 626 N N . ILE A 1 81 ? -7.552 -2.819 -2.226 1.00 77.56 81 ILE A N 1
ATOM 627 C CA . ILE A 1 81 ? -7.991 -4.025 -2.953 1.00 77.56 81 ILE A CA 1
ATOM 628 C C . ILE A 1 81 ? -8.780 -3.652 -4.217 1.00 77.56 81 ILE A C 1
ATOM 630 O O . ILE A 1 81 ? -8.615 -4.283 -5.261 1.00 77.56 81 ILE A O 1
ATOM 634 N N . CYS A 1 82 ? -9.628 -2.626 -4.140 1.00 80.81 82 CYS A N 1
ATOM 635 C CA . CYS A 1 82 ? -10.403 -2.140 -5.278 1.00 80.81 82 CYS A CA 1
ATOM 636 C C . CYS A 1 82 ? -9.486 -1.591 -6.382 1.00 80.81 82 CYS A C 1
ATOM 638 O O . CYS A 1 82 ? -9.634 -1.964 -7.542 1.00 80.81 82 CYS A O 1
ATOM 640 N N . LEU A 1 83 ? -8.479 -0.792 -6.013 1.00 77.31 83 LEU A N 1
ATOM 641 C CA . LEU A 1 83 ? -7.453 -0.307 -6.941 1.00 77.31 83 LEU A CA 1
ATOM 642 C C . LEU A 1 83 ? -6.653 -1.456 -7.565 1.00 77.31 83 LEU A C 1
ATOM 644 O O . LEU A 1 83 ? -6.373 -1.417 -8.759 1.00 77.31 83 LEU A O 1
ATOM 648 N N . LEU A 1 84 ? -6.367 -2.516 -6.803 1.00 73.69 84 LEU A N 1
ATOM 649 C CA . LEU A 1 84 ? -5.699 -3.710 -7.328 1.00 73.69 84 LEU A CA 1
ATOM 650 C C . LEU A 1 84 ? -6.531 -4.414 -8.411 1.00 73.69 84 LEU A C 1
ATOM 652 O O . LEU A 1 84 ? -5.986 -4.935 -9.380 1.00 73.69 84 LEU A O 1
ATOM 656 N N . ARG A 1 85 ? -7.864 -4.418 -8.271 1.00 77.12 85 ARG A N 1
ATOM 657 C CA . ARG A 1 85 ? -8.785 -4.971 -9.280 1.00 77.12 85 ARG A CA 1
ATOM 658 C C . ARG A 1 85 ? -8.887 -4.102 -10.529 1.00 77.12 85 ARG A C 1
ATOM 660 O O . ARG A 1 85 ? -9.256 -4.630 -11.572 1.00 77.12 85 ARG A O 1
ATOM 667 N N . CYS A 1 86 ? -8.558 -2.819 -10.419 1.00 74.75 86 CYS A N 1
ATOM 668 C CA . CYS A 1 86 ? -8.447 -1.908 -11.552 1.00 74.75 86 CYS A CA 1
ATOM 669 C C . CYS A 1 86 ? -7.103 -2.019 -12.288 1.00 74.75 86 CYS A C 1
ATOM 671 O O . CYS A 1 86 ? -6.917 -1.310 -13.273 1.00 74.75 86 CYS A O 1
ATOM 673 N N . SER A 1 87 ? -6.173 -2.874 -11.840 1.00 71.81 87 SER A N 1
ATOM 674 C CA . SER A 1 87 ? -4.942 -3.118 -12.593 1.00 71.81 87 SER A CA 1
ATOM 675 C C . SER A 1 87 ? -5.247 -3.821 -13.920 1.00 71.81 87 SER A C 1
ATOM 677 O O . SER A 1 87 ? -6.093 -4.720 -13.971 1.00 71.81 87 SER A O 1
ATOM 679 N N . ASN A 1 88 ? -4.566 -3.391 -14.986 1.00 68.56 88 ASN A N 1
ATOM 680 C CA . ASN A 1 88 ? -4.717 -3.928 -16.340 1.00 68.56 88 ASN A CA 1
ATOM 681 C C . ASN A 1 88 ? -4.376 -5.432 -16.391 1.00 68.56 88 ASN A C 1
ATOM 683 O O . ASN A 1 88 ? -3.661 -5.931 -15.512 1.00 68.56 88 ASN A O 1
ATOM 687 N N . PRO A 1 89 ? -4.885 -6.183 -17.389 1.00 74.69 89 PRO A N 1
ATOM 688 C CA . PRO A 1 89 ? -4.594 -7.603 -17.506 1.00 74.69 89 PRO A CA 1
ATOM 689 C C . PRO A 1 89 ? -3.082 -7.823 -17.598 1.00 74.69 89 PRO A C 1
ATOM 691 O O . PRO A 1 89 ? -2.374 -7.171 -18.361 1.00 74.69 89 PRO A O 1
ATOM 694 N N . TRP A 1 90 ? -2.608 -8.766 -16.787 1.00 65.94 90 TRP A N 1
ATOM 695 C CA . TRP A 1 90 ? -1.196 -9.089 -16.591 1.00 65.94 90 TRP A CA 1
ATOM 696 C C . TRP A 1 90 ? -0.419 -9.295 -17.899 1.00 65.94 90 TRP A C 1
ATOM 698 O O . TRP A 1 90 ? 0.725 -8.862 -18.011 1.00 65.94 90 TRP A O 1
ATOM 708 N N . ASP A 1 91 ? -1.057 -9.895 -18.905 1.00 69.00 91 ASP A N 1
ATOM 709 C CA . ASP A 1 91 ? -0.442 -10.169 -20.206 1.00 69.00 91 ASP A CA 1
ATOM 710 C C . ASP A 1 91 ? -0.049 -8.893 -20.969 1.00 69.00 91 ASP A C 1
ATOM 712 O O . ASP A 1 91 ? 0.961 -8.882 -21.668 1.00 69.00 91 ASP A O 1
ATOM 716 N N . GLU A 1 92 ? -0.803 -7.802 -20.804 1.00 71.94 92 GLU A N 1
ATOM 717 C CA . GLU A 1 92 ? -0.531 -6.514 -21.455 1.00 71.94 92 GLU A CA 1
ATOM 718 C C . GLU A 1 92 ? 0.655 -5.797 -20.796 1.00 71.94 92 GLU A C 1
ATOM 720 O O . GLU A 1 92 ? 1.518 -5.248 -21.477 1.00 71.94 92 GLU A O 1
ATOM 725 N N . VAL A 1 93 ? 0.758 -5.884 -19.466 1.00 71.06 93 VAL A N 1
ATOM 726 C CA . VAL A 1 93 ? 1.855 -5.278 -18.694 1.00 71.06 93 VAL A CA 1
ATOM 727 C C . VAL A 1 93 ? 3.183 -5.993 -18.960 1.00 71.06 93 VAL A C 1
ATOM 729 O O . VAL A 1 93 ? 4.216 -5.348 -19.136 1.00 71.06 93 VAL A O 1
ATOM 732 N N . VAL A 1 94 ? 3.160 -7.327 -19.044 1.00 69.88 94 VAL A N 1
ATOM 733 C CA . VAL A 1 94 ? 4.350 -8.120 -19.385 1.00 69.88 94 VAL A CA 1
ATOM 734 C C . VAL A 1 94 ? 4.751 -7.916 -20.849 1.00 69.88 94 VAL A C 1
ATOM 736 O O . VAL A 1 94 ? 5.945 -7.906 -21.152 1.00 69.88 94 VAL A O 1
ATOM 739 N N . ALA A 1 95 ? 3.790 -7.739 -21.761 1.00 70.44 95 ALA A N 1
ATOM 740 C CA . ALA A 1 95 ? 4.091 -7.438 -23.159 1.00 70.44 95 ALA A CA 1
ATOM 741 C C . ALA A 1 95 ? 4.808 -6.085 -23.306 1.00 70.44 95 ALA A C 1
ATOM 743 O O . ALA A 1 95 ? 5.843 -6.033 -23.970 1.00 70.44 95 ALA A O 1
ATOM 744 N N . GLU A 1 96 ? 4.327 -5.033 -22.637 1.00 70.00 96 GLU A N 1
ATOM 745 C CA . GLU A 1 96 ? 4.930 -3.692 -22.685 1.00 70.00 96 GLU A CA 1
ATOM 746 C C . GLU A 1 96 ? 6.344 -3.673 -22.080 1.00 70.00 96 GLU A C 1
ATOM 748 O O . GLU A 1 96 ? 7.286 -3.200 -22.716 1.00 70.00 96 GLU A O 1
ATOM 753 N N . ALA A 1 97 ? 6.538 -4.293 -20.908 1.00 68.50 97 ALA A N 1
ATOM 754 C CA . ALA A 1 97 ? 7.844 -4.347 -20.241 1.00 68.50 97 ALA A CA 1
ATOM 755 C C . ALA A 1 97 ? 8.928 -5.073 -21.068 1.00 68.50 97 ALA A C 1
ATOM 757 O O . ALA A 1 97 ? 10.118 -4.778 -20.940 1.00 68.50 97 ALA A O 1
ATOM 758 N N . ASN A 1 98 ? 8.535 -6.017 -21.932 1.00 68.88 98 ASN A N 1
ATOM 759 C CA . ASN A 1 98 ? 9.458 -6.723 -22.825 1.00 68.88 98 ASN A CA 1
ATOM 760 C C . ASN A 1 98 ? 9.676 -6.011 -24.172 1.00 68.88 98 ASN A C 1
ATOM 762 O O . ASN A 1 98 ? 10.679 -6.276 -24.839 1.00 68.88 98 ASN A O 1
ATOM 766 N N . HIS A 1 99 ? 8.767 -5.126 -24.592 1.00 61.38 99 HIS A N 1
ATOM 767 C CA . HIS A 1 99 ? 8.795 -4.518 -25.925 1.00 61.38 99 HIS A CA 1
ATOM 768 C C . HIS A 1 99 ? 9.783 -3.347 -26.065 1.00 61.38 99 HIS A C 1
ATOM 770 O O . HIS A 1 99 ? 10.259 -3.086 -27.174 1.00 61.38 99 HIS A O 1
ATOM 776 N N . GLU A 1 100 ? 10.166 -2.679 -24.974 1.00 56.06 100 GLU A N 1
ATOM 777 C CA . GLU A 1 100 ? 11.089 -1.531 -25.036 1.00 56.06 100 GLU A CA 1
ATOM 778 C C . GLU A 1 100 ? 12.564 -1.911 -25.267 1.00 56.06 100 GLU A C 1
ATOM 780 O O . GLU A 1 100 ? 13.372 -1.065 -25.641 1.00 56.06 100 GLU A O 1
ATOM 785 N N . VAL A 1 101 ? 12.927 -3.196 -25.169 1.00 55.34 101 VAL A N 1
ATOM 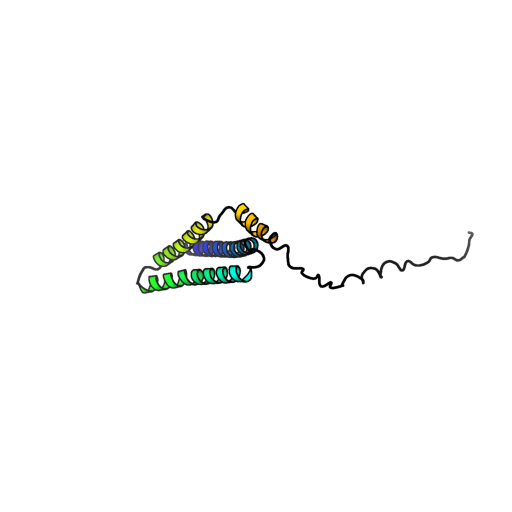786 C CA . VAL A 1 101 ? 14.309 -3.662 -25.414 1.00 55.34 101 VAL A CA 1
ATOM 787 C C . VAL A 1 101 ? 14.706 -3.591 -26.905 1.00 55.34 101 VAL A C 1
ATOM 789 O O . VAL A 1 101 ? 15.884 -3.705 -27.231 1.00 55.34 101 VAL A O 1
ATOM 792 N N . VAL A 1 102 ? 13.766 -3.366 -27.833 1.00 53.22 102 VAL A N 1
ATOM 793 C CA . VAL A 1 102 ? 14.024 -3.444 -29.292 1.00 53.22 102 VAL A CA 1
ATOM 794 C C . VAL A 1 102 ? 14.152 -2.068 -29.974 1.00 53.22 102 VAL A C 1
ATOM 796 O O . VAL A 1 102 ? 14.237 -1.997 -31.198 1.00 53.22 102 VAL A O 1
ATOM 799 N N . LYS A 1 103 ? 14.208 -0.950 -29.234 1.00 46.75 103 LYS A N 1
ATOM 800 C CA . LYS A 1 103 ? 14.254 0.396 -29.851 1.00 46.75 103 LYS A CA 1
ATOM 801 C C . LYS A 1 103 ? 15.533 1.215 -29.663 1.00 46.75 103 LYS A C 1
ATOM 803 O O . LYS A 1 103 ? 15.496 2.413 -29.908 1.00 46.75 103 LYS A O 1
ATOM 808 N N . ASP A 1 104 ? 16.656 0.562 -29.368 1.00 47.16 104 ASP A N 1
ATOM 809 C CA . ASP A 1 104 ? 17.996 1.148 -29.522 1.00 47.16 104 ASP A CA 1
ATOM 810 C C . ASP A 1 104 ? 18.942 0.175 -30.252 1.00 47.16 104 ASP A C 1
ATOM 812 O O . ASP A 1 104 ? 19.903 -0.366 -29.703 1.00 47.16 104 ASP A O 1
ATOM 816 N N . GLU A 1 105 ? 18.698 -0.036 -31.549 1.00 52.75 105 GLU A N 1
ATOM 817 C CA . GLU A 1 105 ? 19.815 -0.336 -32.448 1.00 52.75 105 GLU A CA 1
ATOM 818 C C . GLU A 1 105 ? 20.659 0.935 -32.588 1.00 52.75 105 GLU A C 1
ATOM 820 O O . GLU A 1 105 ? 20.387 1.782 -33.440 1.00 52.75 105 GLU A O 1
ATOM 825 N N . GLY A 1 106 ? 21.670 1.103 -31.730 1.00 51.44 106 GLY A N 1
ATOM 826 C CA . GLY A 1 106 ? 22.541 2.264 -31.882 1.00 51.44 106 GLY A CA 1
ATOM 827 C C . GLY A 1 106 ? 23.617 2.563 -30.849 1.00 51.44 106 GLY A C 1
ATOM 828 O O . GLY A 1 106 ? 24.276 3.577 -31.037 1.00 51.44 106 GLY A O 1
ATOM 829 N N . ILE A 1 107 ? 23.861 1.768 -29.799 1.00 46.62 107 ILE A N 1
ATOM 830 C CA . ILE A 1 107 ? 25.040 1.990 -28.936 1.00 46.62 107 ILE A CA 1
ATOM 831 C C . ILE A 1 107 ? 25.714 0.658 -28.605 1.00 46.62 107 ILE A C 1
ATOM 833 O O . ILE A 1 107 ? 25.241 -0.149 -27.811 1.00 46.62 107 ILE A O 1
ATOM 837 N N . SER A 1 108 ? 26.867 0.453 -29.239 1.00 46.09 108 SER A N 1
ATOM 838 C CA . SER A 1 108 ? 27.825 -0.610 -28.969 1.00 46.09 108 SER A CA 1
ATOM 839 C C . SER A 1 108 ? 28.280 -0.583 -27.506 1.00 46.09 108 SER A C 1
ATOM 841 O O . SER A 1 108 ? 29.145 0.213 -27.134 1.00 46.09 108 SER A O 1
ATOM 843 N N . VAL A 1 109 ? 27.744 -1.479 -26.679 1.00 48.69 109 VAL A N 1
ATOM 844 C CA . VAL A 1 109 ? 28.383 -1.834 -25.410 1.00 48.69 109 VAL A CA 1
ATOM 845 C C . VAL A 1 109 ? 29.461 -2.859 -25.730 1.00 48.69 109 VAL A C 1
ATOM 847 O O . VAL A 1 109 ? 29.186 -4.032 -25.978 1.00 48.69 109 VAL A O 1
ATOM 850 N N . SER A 1 110 ? 30.702 -2.378 -25.762 1.00 41.38 110 SER A N 1
ATOM 851 C CA . SER A 1 110 ? 31.902 -3.202 -25.735 1.00 41.38 110 SER A CA 1
ATOM 852 C C . SER A 1 110 ? 31.768 -4.257 -24.640 1.00 41.38 110 SER A C 1
ATOM 854 O O . SER A 1 110 ? 31.733 -3.926 -23.454 1.00 41.38 110 SER A O 1
ATOM 856 N N . GLN A 1 111 ? 31.713 -5.528 -25.043 1.00 40.56 111 GLN A N 1
ATOM 857 C CA . GLN A 1 111 ? 31.979 -6.657 -24.163 1.00 40.56 111 GLN A CA 1
ATOM 858 C C . GLN A 1 111 ? 33.361 -6.446 -23.539 1.00 40.56 111 GLN A C 1
ATOM 860 O O . GLN A 1 111 ? 34.390 -6.652 -24.184 1.00 40.56 111 GLN A O 1
ATOM 865 N N . HIS A 1 112 ? 33.393 -6.014 -22.280 1.00 37.41 112 HIS A N 1
ATOM 866 C CA . HIS A 1 112 ? 34.569 -6.195 -21.448 1.00 37.41 112 HIS A CA 1
ATOM 867 C C . HIS A 1 112 ? 34.626 -7.683 -21.102 1.00 37.41 112 HIS A C 1
ATOM 869 O O . HIS A 1 112 ? 33.917 -8.164 -20.220 1.00 37.41 112 HIS A O 1
ATOM 875 N N . SER A 1 113 ? 35.404 -8.411 -21.903 1.00 42.31 113 SER A N 1
ATOM 876 C CA . SER A 1 113 ? 35.807 -9.791 -21.666 1.00 42.31 113 SER A CA 1
ATOM 877 C C . SER A 1 113 ? 36.514 -9.855 -20.313 1.00 42.31 113 SER A C 1
ATOM 879 O O . SER A 1 113 ? 37.606 -9.312 -20.160 1.00 42.31 113 SER A O 1
ATOM 881 N N . SER A 1 114 ? 35.882 -10.471 -19.317 1.00 44.41 114 SER A N 1
ATOM 882 C CA . SER A 1 114 ? 36.589 -10.987 -18.148 1.00 44.41 114 SER A CA 1
ATOM 883 C C . SER A 1 114 ? 36.819 -12.470 -18.389 1.00 44.41 114 SER A C 1
ATOM 885 O O . SER A 1 114 ? 35.919 -13.297 -18.244 1.00 44.41 114 SER A O 1
ATOM 887 N N . ASP A 1 115 ? 38.033 -12.744 -18.856 1.00 49.03 115 ASP A N 1
ATOM 888 C CA . ASP A 1 115 ? 38.657 -14.055 -18.925 1.00 49.03 115 ASP A CA 1
ATOM 889 C C . ASP A 1 115 ? 38.655 -14.697 -17.533 1.00 49.03 115 ASP A C 1
ATOM 891 O O . ASP A 1 115 ? 39.388 -14.254 -16.658 1.00 49.03 115 ASP A O 1
ATOM 895 N N . ASP A 1 116 ? 37.853 -15.740 -17.327 1.00 49.97 116 ASP A N 1
ATOM 896 C CA . ASP A 1 116 ? 37.986 -16.635 -16.171 1.00 49.97 116 ASP A CA 1
ATOM 897 C C . ASP A 1 116 ? 37.352 -18.000 -16.479 1.00 49.97 116 ASP A C 1
ATOM 899 O O . ASP A 1 116 ? 36.361 -18.415 -15.879 1.00 49.97 116 ASP A O 1
ATOM 903 N N . ASN A 1 117 ? 37.905 -18.732 -17.454 1.00 44.78 117 ASN A N 1
ATOM 904 C CA . ASN A 1 117 ? 37.665 -20.176 -17.527 1.00 44.78 117 ASN A CA 1
ATOM 905 C C . ASN A 1 117 ? 38.771 -20.941 -18.271 1.00 44.78 117 ASN A C 1
ATOM 907 O O . ASN A 1 117 ? 38.537 -21.481 -19.347 1.00 44.78 117 ASN A O 1
ATOM 911 N N . ASP A 1 118 ? 39.983 -21.003 -17.704 1.00 46.69 118 ASP A N 1
ATOM 912 C CA . ASP A 1 118 ? 41.055 -21.839 -18.280 1.00 46.69 118 ASP A CA 1
ATOM 913 C C . ASP A 1 118 ? 41.935 -22.577 -17.249 1.00 46.69 118 ASP A C 1
ATOM 915 O O . ASP A 1 118 ? 43.117 -22.838 -17.467 1.00 46.69 118 ASP A O 1
ATOM 919 N N . LYS A 1 119 ? 41.379 -22.947 -16.083 1.00 44.19 119 LYS A N 1
ATOM 920 C CA . LYS A 1 119 ? 42.130 -23.714 -15.059 1.00 44.19 119 LYS A CA 1
ATOM 921 C C . LYS A 1 119 ? 41.416 -24.924 -14.451 1.00 44.19 119 LYS A C 1
ATOM 923 O O . LYS A 1 119 ? 41.802 -25.369 -13.375 1.00 44.19 119 LYS A O 1
ATOM 928 N N . GLN A 1 120 ? 40.445 -25.525 -15.144 1.00 42.44 120 GLN A N 1
ATOM 929 C CA . GLN A 1 120 ? 39.837 -26.791 -14.689 1.00 42.44 120 GLN A CA 1
ATOM 930 C C . GLN A 1 120 ? 40.062 -27.995 -15.620 1.00 42.44 120 GLN A C 1
ATOM 932 O O . GLN A 1 120 ? 39.523 -29.072 -15.376 1.00 42.44 120 GLN A O 1
ATOM 937 N N . LYS A 1 121 ? 40.921 -27.867 -16.644 1.00 44.59 121 LYS A N 1
ATOM 938 C CA . LYS A 1 121 ? 41.239 -28.952 -17.597 1.00 44.59 121 LYS A CA 1
ATOM 939 C C . LYS A 1 121 ? 42.643 -29.562 -17.433 1.00 44.59 121 LYS A C 1
ATOM 941 O O . LYS A 1 121 ? 43.162 -30.163 -18.366 1.00 44.59 121 LYS A O 1
ATOM 946 N N . THR A 1 122 ? 43.270 -29.439 -16.261 1.00 45.28 122 THR A N 1
ATOM 947 C CA . THR A 1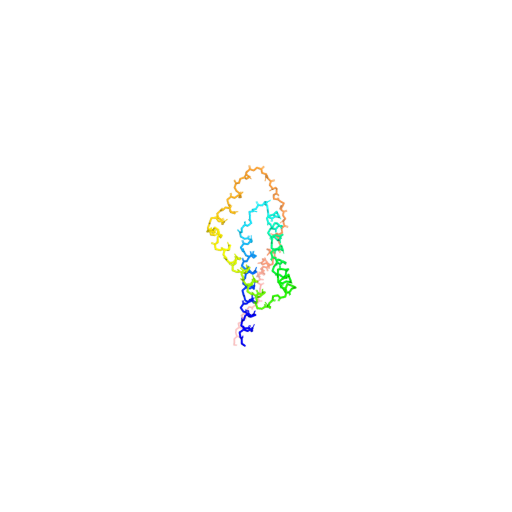 122 ? 44.646 -29.930 -16.016 1.00 45.28 122 THR A CA 1
ATOM 948 C C . THR A 1 122 ? 44.779 -31.038 -14.964 1.00 45.28 122 THR A C 1
ATOM 950 O O . THR A 1 122 ? 45.897 -31.465 -14.703 1.00 45.28 122 THR A O 1
ATOM 953 N N . VAL A 1 123 ? 43.685 -31.578 -14.403 1.00 49.47 123 VAL A N 1
ATOM 954 C CA . VAL A 1 123 ? 43.767 -32.641 -13.365 1.00 49.47 123 VAL A CA 1
ATOM 955 C C . VAL A 1 123 ? 43.366 -34.045 -13.862 1.00 49.47 123 VAL A C 1
ATOM 957 O O . VAL A 1 123 ? 43.567 -35.019 -13.153 1.00 49.47 123 VAL A O 1
ATOM 960 N N . SER A 1 124 ? 42.875 -34.214 -15.098 1.00 52.09 124 SER A N 1
ATOM 961 C CA . SER A 1 124 ? 42.323 -35.512 -15.555 1.00 52.09 124 SER A CA 1
ATOM 962 C C . SER A 1 124 ? 43.117 -36.230 -16.662 1.00 52.09 124 SER A C 1
ATOM 964 O O . SER A 1 124 ? 42.581 -37.147 -17.280 1.00 52.09 124 SER A O 1
ATOM 966 N N . ALA A 1 125 ? 44.364 -35.832 -16.946 1.00 47.62 125 ALA A N 1
ATOM 967 C CA . ALA A 1 125 ? 45.137 -36.390 -18.069 1.00 47.62 125 ALA A CA 1
ATOM 968 C C . ALA A 1 125 ? 46.584 -36.813 -17.738 1.00 47.62 125 ALA A C 1
ATOM 970 O O . ALA A 1 125 ? 47.380 -37.005 -18.652 1.00 47.62 125 ALA A O 1
ATOM 971 N N . ALA A 1 126 ? 46.931 -37.011 -16.463 1.00 42.38 126 ALA A N 1
ATOM 972 C CA . ALA A 1 126 ? 48.131 -37.766 -16.085 1.00 42.38 126 ALA A CA 1
ATOM 973 C C . ALA A 1 126 ? 47.724 -39.217 -15.785 1.00 42.38 126 ALA A C 1
ATOM 975 O O . ALA A 1 126 ? 47.693 -39.659 -14.641 1.00 42.38 126 ALA A O 1
ATOM 976 N N . MET A 1 127 ? 47.309 -39.907 -16.846 1.00 45.97 127 MET A N 1
ATOM 977 C CA . MET A 1 127 ? 47.107 -41.350 -16.878 1.00 45.97 127 MET A CA 1
ATOM 978 C C . MET A 1 127 ? 48.490 -42.006 -16.936 1.00 45.97 127 MET A C 1
ATOM 980 O O . MET A 1 127 ? 49.296 -41.681 -17.808 1.00 45.97 127 MET A O 1
ATOM 984 N N . GLU A 1 128 ? 48.765 -42.853 -15.948 1.00 56.56 128 GLU A N 1
ATOM 985 C CA . GLU A 1 128 ? 50.013 -43.593 -15.759 1.00 56.56 128 GLU A CA 1
ATOM 986 C C . GLU A 1 128 ? 50.401 -44.395 -17.014 1.00 56.56 128 GLU A C 1
ATOM 988 O O . GLU A 1 128 ? 49.537 -45.053 -17.603 1.00 56.56 128 GLU A O 1
ATOM 993 N N . PRO A 1 129 ? 51.684 -44.400 -17.423 1.00 48.59 129 PRO A N 1
ATOM 994 C CA . PRO A 1 129 ? 52.161 -45.348 -18.409 1.00 48.59 129 PRO A CA 1
ATOM 995 C C . PRO A 1 129 ? 52.443 -46.690 -17.723 1.00 48.59 129 PRO A C 1
ATOM 997 O O . PRO A 1 129 ? 53.286 -46.803 -16.834 1.00 48.59 129 PRO A O 1
ATOM 1000 N N . SER A 1 130 ? 51.729 -47.713 -18.181 1.00 51.59 130 SER A N 1
ATOM 1001 C CA . SER A 1 130 ? 52.136 -49.108 -18.092 1.00 51.59 130 SER A CA 1
ATOM 1002 C C . SER A 1 130 ? 53.432 -49.320 -18.875 1.00 51.59 130 SER A C 1
ATOM 1004 O O . SER A 1 130 ? 53.468 -48.948 -20.044 1.00 51.59 130 SER A O 1
ATOM 1006 N N . ASP A 1 131 ? 54.434 -49.972 -18.284 1.00 43.34 131 ASP A N 1
ATOM 1007 C CA . ASP A 1 131 ? 55.156 -51.035 -18.990 1.00 43.34 131 ASP A CA 1
ATOM 1008 C C . ASP A 1 131 ? 56.021 -51.907 -18.064 1.00 43.34 131 ASP A C 1
ATOM 1010 O O . ASP A 1 131 ? 56.896 -51.435 -17.344 1.00 43.34 131 ASP A O 1
ATOM 1014 N N . SER A 1 132 ? 55.734 -53.209 -18.161 1.00 46.09 132 SER A N 1
ATOM 1015 C CA . SER A 1 132 ? 56.649 -54.360 -18.174 1.00 46.09 132 SER A CA 1
ATOM 1016 C C . SER A 1 132 ? 57.723 -54.522 -17.087 1.00 46.09 132 SER A C 1
ATOM 1018 O O . SER A 1 132 ? 58.696 -53.776 -17.048 1.00 46.09 132 SER A O 1
ATOM 1020 N N . ALA A 1 133 ? 57.654 -55.640 -16.352 1.00 43.50 133 ALA A N 1
ATOM 1021 C CA . ALA A 1 133 ? 58.558 -56.797 -16.520 1.00 43.50 133 ALA A CA 1
ATOM 1022 C C . ALA A 1 133 ? 58.433 -57.766 -15.316 1.00 43.50 133 ALA A C 1
ATOM 1024 O O . ALA A 1 133 ? 58.534 -57.321 -14.182 1.00 43.50 133 ALA A O 1
ATOM 1025 N N . VAL A 1 134 ? 58.105 -59.051 -15.565 1.00 45.38 134 VAL A N 1
ATOM 1026 C CA . VAL A 1 134 ? 58.996 -60.230 -15.344 1.00 45.38 134 VAL A CA 1
ATOM 1027 C C . VAL A 1 134 ? 59.000 -60.654 -13.857 1.00 45.38 134 VAL A C 1
ATOM 1029 O O . VAL A 1 134 ? 59.334 -59.857 -13.000 1.00 45.38 134 VAL A O 1
ATOM 1032 N N . GLU A 1 135 ? 58.478 -61.811 -13.431 1.00 50.41 135 GLU A N 1
ATOM 1033 C CA . GLU A 1 135 ? 58.889 -63.211 -13.681 1.00 50.41 135 GLU A CA 1
ATOM 1034 C C . GLU A 1 135 ? 57.666 -64.145 -13.481 1.00 50.41 135 GLU A C 1
ATOM 1036 O O . GLU A 1 135 ? 56.851 -63.911 -12.591 1.00 50.41 135 GLU A O 1
ATOM 1041 N N . ALA A 1 136 ? 57.350 -65.018 -14.448 1.00 45.03 136 ALA A N 1
ATOM 1042 C CA . ALA A 1 136 ? 57.663 -66.464 -14.474 1.00 45.03 136 ALA A CA 1
ATOM 1043 C C . ALA A 1 136 ? 56.957 -67.260 -13.346 1.00 45.03 136 ALA A C 1
ATOM 1045 O O . ALA A 1 136 ? 57.114 -66.952 -12.172 1.00 45.03 136 ALA A O 1
ATOM 1046 N N . GLU A 1 137 ? 55.998 -68.146 -13.664 1.00 47.06 137 GLU A N 1
ATOM 1047 C CA . GLU A 1 137 ? 56.232 -69.595 -13.908 1.00 47.06 137 GLU A CA 1
ATOM 1048 C C . GLU A 1 137 ? 56.976 -70.257 -12.732 1.00 47.06 137 GLU A C 1
ATOM 1050 O O . GLU A 1 137 ? 57.992 -69.759 -12.282 1.00 47.06 137 GLU A O 1
ATOM 1055 N N . GLU A 1 138 ? 56.616 -71.393 -12.152 1.00 47.06 138 GLU A N 1
ATOM 1056 C CA . GLU A 1 138 ? 55.767 -72.530 -12.490 1.00 47.06 138 GLU A CA 1
ATOM 1057 C C . GLU A 1 138 ? 55.855 -73.457 -11.247 1.00 47.06 138 GLU A C 1
ATOM 1059 O O . GLU A 1 138 ? 56.787 -73.340 -10.451 1.00 47.06 138 GLU A O 1
ATOM 1064 N N . SER A 1 139 ? 54.966 -74.446 -11.163 1.00 44.28 139 SER A N 1
ATOM 1065 C CA . SER A 1 139 ? 55.194 -75.748 -10.513 1.00 44.28 139 SER A CA 1
ATOM 1066 C C . SER A 1 139 ? 54.906 -75.945 -9.008 1.00 44.28 139 SER A C 1
ATOM 1068 O O . SER A 1 139 ? 55.545 -75.372 -8.129 1.00 44.28 139 SER A O 1
ATOM 1070 N N . ALA A 1 140 ? 54.042 -76.957 -8.806 1.00 40.41 140 ALA A N 1
ATOM 1071 C CA . ALA A 1 140 ? 53.792 -77.823 -7.640 1.00 40.41 140 ALA A CA 1
ATOM 1072 C C . ALA A 1 140 ? 52.652 -77.450 -6.676 1.00 40.41 140 ALA A C 1
ATOM 1074 O O . ALA A 1 140 ? 52.806 -76.534 -5.843 1.00 40.41 140 ALA A O 1
#